Protein AF-A0A376RFW2-F1 (afdb_monomer_lite)

Foldseek 3Di:
DAWPDKDFDDPDPPDHGPDIDTDDDDDDDPVDDPVNVVCVVPDDD

pLDDT: mean 94.92, std 4.78, range [68.06, 98.0]

Sequence (45 aa):
MQIANIQAGTGSNNVIPGELFVQFNFRFSTELTDEMIKAQVLAPA

Secondary structure (DSSP, 8-state):
-EEEEEEESSS-TTS--S-EEEEEE----TT--HHHHHHHHHS--

Structure (mmCIF, N/CA/C/O backbone):
data_AF-A0A376RFW2-F1
#
_entry.id   AF-A0A376RFW2-F1
#
loop_
_atom_site.group_PDB
_atom_site.id
_atom_site.type_symbol
_atom_site.label_atom_id
_atom_site.label_alt_id
_atom_site.label_comp_id
_atom_site.label_asym_id
_atom_site.label_entity_id
_atom_site.label_seq_id
_atom_site.pdbx_PDB_ins_code
_atom_site.Cartn_x
_atom_site.Cartn_y
_atom_site.Cartn_z
_atom_site.occupancy
_atom_site.B_iso_or_equiv
_atom_site.auth_seq_id
_atom_site.auth_comp_id
_atom_site.auth_asym_id
_atom_site.auth_atom_id
_atom_site.pdbx_PDB_model_num
ATOM 1 N N . MET A 1 1 ? -7.302 6.696 4.414 1.00 91.19 1 MET A N 1
ATOM 2 C CA . MET A 1 1 ? -6.011 6.344 3.784 1.00 91.19 1 MET A CA 1
ATOM 3 C C . MET A 1 1 ? -5.284 7.623 3.412 1.00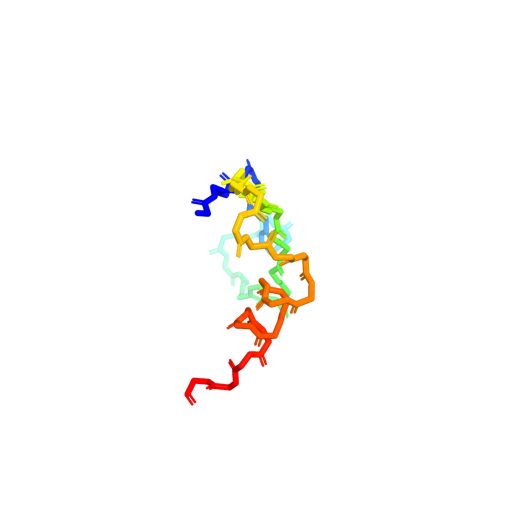 91.19 1 MET A C 1
ATOM 5 O O . MET A 1 1 ? -5.940 8.557 2.967 1.00 91.19 1 MET A O 1
ATOM 9 N N . GLN A 1 2 ? -3.969 7.679 3.594 1.00 97.50 2 GLN A N 1
ATOM 10 C CA . GLN A 1 2 ? -3.132 8.797 3.154 1.00 97.50 2 GLN A CA 1
ATOM 11 C C . GLN A 1 2 ? -1.956 8.253 2.345 1.00 97.50 2 GLN A C 1
ATOM 13 O O . GLN A 1 2 ? -1.259 7.370 2.833 1.00 97.50 2 GLN A O 1
ATOM 18 N N . ILE A 1 3 ? -1.730 8.757 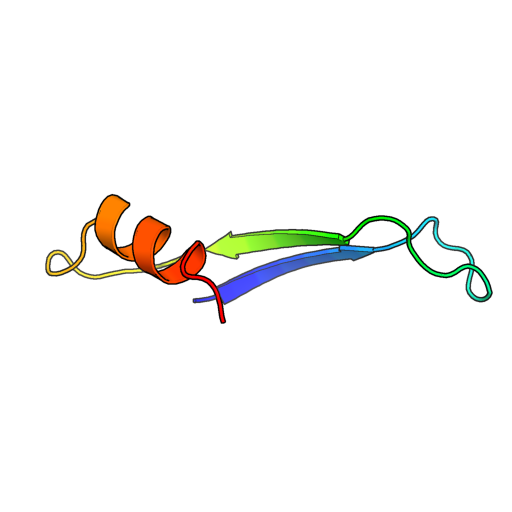1.131 1.00 97.12 3 ILE A N 1
ATOM 19 C CA . ILE A 1 3 ? -0.580 8.364 0.303 1.00 97.12 3 ILE A CA 1
ATOM 20 C C . ILE A 1 3 ? 0.589 9.280 0.659 1.00 97.12 3 ILE A C 1
ATOM 22 O O . ILE A 1 3 ? 0.472 10.497 0.547 1.00 97.12 3 ILE A O 1
ATOM 26 N N . ALA A 1 4 ? 1.693 8.692 1.112 1.00 97.12 4 ALA A N 1
ATOM 27 C CA . ALA A 1 4 ? 2.897 9.421 1.497 1.00 97.12 4 ALA A CA 1
ATOM 28 C C . ALA A 1 4 ? 3.863 9.568 0.316 1.00 97.12 4 ALA A C 1
ATOM 30 O O . ALA A 1 4 ? 4.442 10.634 0.119 1.00 97.12 4 ALA A O 1
ATOM 31 N N . ASN A 1 5 ? 4.016 8.514 -0.492 1.00 96.75 5 ASN A N 1
ATOM 32 C CA . ASN A 1 5 ? 4.910 8.509 -1.645 1.00 96.75 5 ASN A CA 1
ATOM 33 C C . ASN A 1 5 ? 4.316 7.695 -2.795 1.00 96.75 5 ASN A C 1
ATOM 35 O O . ASN A 1 5 ? 3.685 6.660 -2.581 1.00 96.75 5 ASN A O 1
ATOM 39 N N . ILE A 1 6 ? 4.579 8.152 -4.017 1.00 97.44 6 ILE A N 1
ATOM 40 C CA . ILE A 1 6 ? 4.275 7.442 -5.256 1.00 97.44 6 ILE A CA 1
ATOM 41 C C . ILE A 1 6 ? 5.436 7.643 -6.227 1.00 97.44 6 ILE A C 1
ATOM 43 O O . ILE A 1 6 ? 5.918 8.763 -6.399 1.00 97.44 6 ILE A O 1
ATOM 47 N N . GLN A 1 7 ? 5.932 6.556 -6.806 1.00 96.88 7 GLN A N 1
ATOM 48 C CA . GLN A 1 7 ? 7.082 6.553 -7.707 1.00 96.88 7 GLN A CA 1
ATOM 49 C C . GLN A 1 7 ? 6.814 5.569 -8.840 1.00 96.88 7 GLN A C 1
ATOM 51 O O . GLN A 1 7 ? 6.425 4.431 -8.591 1.00 96.88 7 GLN A O 1
ATOM 56 N N . ALA A 1 8 ? 7.020 6.005 -10.079 1.00 96.81 8 ALA A N 1
ATOM 57 C CA . ALA A 1 8 ? 6.821 5.175 -11.257 1.00 96.81 8 ALA A CA 1
ATOM 58 C C . ALA A 1 8 ? 7.879 5.487 -12.309 1.00 96.81 8 ALA A C 1
ATOM 60 O O . ALA A 1 8 ? 8.217 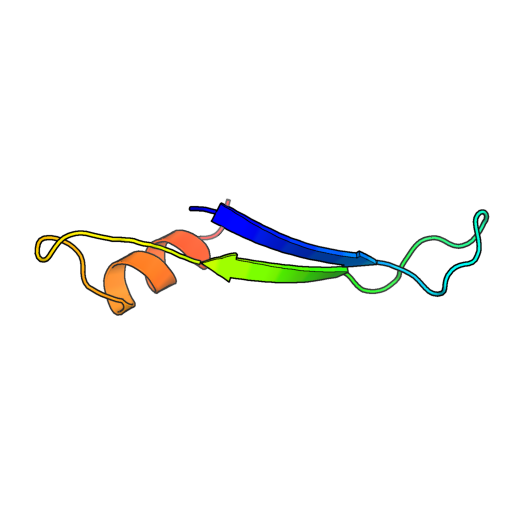6.650 -12.540 1.00 96.81 8 ALA A O 1
ATOM 61 N N . GLY A 1 9 ? 8.324 4.446 -13.000 1.00 92.12 9 GLY A N 1
ATOM 62 C CA . GLY A 1 9 ? 9.162 4.581 -14.182 1.00 92.12 9 GLY A CA 1
ATOM 63 C C . GLY A 1 9 ? 10.632 4.836 -13.883 1.00 92.12 9 GLY A C 1
ATOM 64 O O . GLY A 1 9 ? 11.091 4.831 -12.746 1.00 92.12 9 GLY A O 1
ATOM 65 N N . THR A 1 10 ? 11.381 5.036 -14.960 1.00 88.62 10 THR A N 1
ATOM 66 C CA . THR A 1 10 ? 12.847 5.131 -14.958 1.00 88.62 10 THR A CA 1
ATOM 67 C C . THR A 1 10 ? 13.356 6.575 -15.012 1.00 88.62 10 THR A C 1
ATOM 69 O O . THR A 1 10 ? 14.561 6.799 -15.082 1.00 88.62 10 THR A O 1
ATOM 72 N N . GLY A 1 11 ? 12.451 7.561 -15.024 1.00 88.12 11 GLY A N 1
ATOM 73 C CA . GLY A 1 11 ? 12.764 8.981 -15.230 1.00 88.12 11 GLY A CA 1
ATOM 74 C C . GLY A 1 11 ? 12.750 9.435 -16.696 1.00 88.12 11 GLY A C 1
ATOM 75 O O . GLY A 1 11 ? 12.860 10.631 -16.961 1.00 88.12 11 GLY A O 1
ATOM 76 N N . SER A 1 12 ? 12.570 8.522 -17.656 1.00 93.06 12 SER A N 1
ATOM 77 C CA . SER A 1 12 ? 12.359 8.866 -19.068 1.00 93.06 12 SER A CA 1
ATOM 78 C C . SER A 1 12 ? 10.911 9.295 -19.322 1.00 93.06 12 SER A C 1
ATOM 80 O O . SER A 1 12 ? 9.974 8.626 -18.898 1.00 93.06 12 SER A O 1
ATOM 82 N N . ASN A 1 13 ? 10.714 10.388 -20.060 1.00 92.75 13 ASN A N 1
ATOM 83 C CA . ASN A 1 13 ? 9.384 10.941 -20.358 1.00 92.75 13 ASN A CA 1
ATOM 84 C C . ASN A 1 13 ? 8.647 10.232 -21.512 1.00 92.75 13 ASN A C 1
ATOM 86 O O . ASN A 1 13 ? 7.506 10.572 -21.812 1.00 92.75 13 ASN A O 1
ATOM 90 N N . ASN A 1 14 ? 9.299 9.273 -22.168 1.00 94.56 14 ASN A N 1
ATOM 91 C CA . ASN A 1 14 ? 8.815 8.575 -23.358 1.00 94.56 14 ASN A CA 1
ATOM 92 C C . ASN A 1 14 ? 8.802 7.045 -23.201 1.00 94.56 14 ASN A C 1
ATOM 94 O O . ASN A 1 14 ? 8.688 6.326 -24.192 1.00 94.56 14 ASN A O 1
ATOM 98 N N . VAL A 1 15 ? 8.931 6.544 -21.973 1.00 95.25 15 VAL A N 1
ATOM 99 C CA . VAL A 1 15 ? 8.870 5.113 -21.659 1.00 95.25 15 VAL A CA 1
ATOM 100 C C . VAL A 1 15 ? 7.718 4.885 -20.692 1.00 95.25 15 VAL A C 1
ATOM 102 O O . VAL A 1 15 ? 7.616 5.567 -19.674 1.00 95.25 15 VAL A O 1
ATOM 105 N N . ILE A 1 16 ? 6.852 3.920 -21.004 1.00 95.25 16 ILE A N 1
ATOM 106 C CA . ILE A 1 16 ? 5.780 3.514 -20.093 1.00 95.25 16 ILE A CA 1
ATOM 107 C C . ILE A 1 16 ? 6.416 2.783 -18.898 1.00 95.25 16 ILE A C 1
ATOM 109 O O . ILE A 1 16 ? 7.174 1.834 -19.112 1.00 95.25 16 ILE A O 1
ATOM 113 N N . PRO A 1 17 ? 6.130 3.191 -17.649 1.00 95.88 17 PRO A N 1
ATOM 114 C CA . PRO A 1 17 ? 6.594 2.482 -16.462 1.00 95.88 17 PRO A CA 1
ATOM 115 C C . PRO A 1 17 ? 6.140 1.017 -16.436 1.00 95.88 17 PRO A C 1
ATOM 117 O O . PRO A 1 17 ? 4.955 0.739 -16.595 1.00 95.88 17 PRO A O 1
ATOM 120 N N . GLY A 1 18 ? 7.069 0.089 -16.188 1.00 96.06 18 GLY A N 1
ATOM 121 C CA . GLY A 1 18 ? 6.741 -1.326 -15.961 1.00 96.06 18 GLY A CA 1
ATOM 122 C C . GLY A 1 18 ? 6.268 -1.626 -14.535 1.00 96.06 18 GLY A C 1
ATOM 123 O O . GLY A 1 18 ? 5.604 -2.631 -14.307 1.00 96.06 18 GLY A O 1
ATOM 124 N N . GLU A 1 19 ? 6.588 -0.744 -13.586 1.00 96.00 19 GLU A N 1
ATOM 125 C CA . GLU A 1 19 ? 6.268 -0.894 -12.167 1.00 96.00 19 GLU A CA 1
ATOM 126 C C . GLU A 1 19 ? 5.845 0.448 -11.556 1.00 96.00 19 GLU A C 1
ATOM 128 O O . GLU A 1 19 ? 6.262 1.527 -12.001 1.00 96.00 19 GLU A O 1
ATOM 133 N N . LEU A 1 20 ? 5.022 0.361 -10.511 1.00 96.44 20 LEU A N 1
ATOM 134 C CA . LEU A 1 20 ? 4.557 1.481 -9.703 1.00 96.44 20 LEU A CA 1
ATOM 135 C C . LEU A 1 20 ? 4.761 1.136 -8.231 1.00 96.44 20 LEU A C 1
ATOM 137 O O . LEU A 1 20 ? 4.205 0.163 -7.724 1.00 96.44 20 LEU A O 1
ATOM 141 N N . PHE A 1 21 ? 5.515 1.972 -7.534 1.00 97.31 21 PHE A N 1
ATOM 142 C CA . PHE A 1 21 ? 5.714 1.871 -6.102 1.00 97.31 21 PHE A CA 1
ATOM 143 C C . PHE A 1 21 ? 4.854 2.907 -5.375 1.00 97.31 21 PHE A C 1
ATOM 145 O O . PHE A 1 21 ? 4.889 4.099 -5.693 1.00 97.31 21 PHE A O 1
ATOM 152 N N . VAL A 1 22 ? 4.091 2.458 -4.376 1.00 97.56 22 VAL A N 1
ATOM 153 C CA . VAL A 1 22 ? 3.217 3.317 -3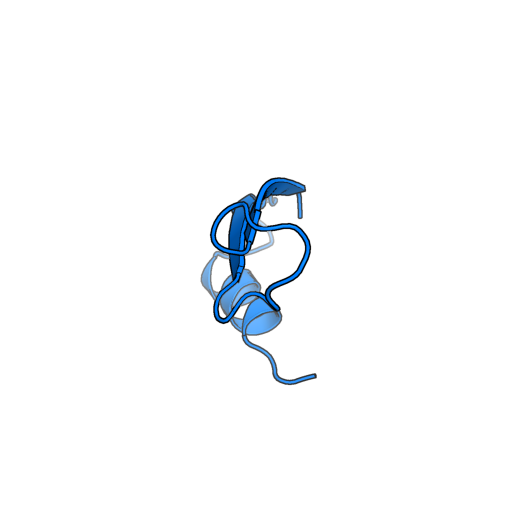.568 1.00 97.56 22 VAL A CA 1
ATOM 154 C C . VAL A 1 22 ? 3.441 3.026 -2.088 1.00 97.56 22 VAL A C 1
ATOM 156 O O . VAL A 1 22 ? 3.338 1.882 -1.655 1.00 97.56 22 VAL A O 1
ATOM 159 N N . GLN A 1 23 ? 3.687 4.072 -1.299 1.00 9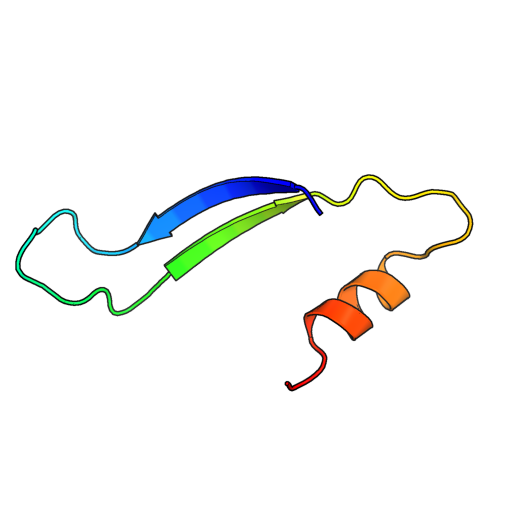8.00 23 GLN A N 1
ATOM 160 C CA . GLN A 1 23 ? 3.612 4.017 0.161 1.00 98.00 23 GLN A CA 1
ATOM 161 C C . GLN A 1 23 ? 2.412 4.820 0.642 1.00 98.00 23 GLN A C 1
ATOM 163 O O . GLN A 1 23 ? 2.268 6.007 0.337 1.00 98.00 23 GLN A O 1
ATOM 168 N N . PHE A 1 24 ? 1.573 4.185 1.450 1.00 97.56 24 PHE A N 1
ATOM 169 C CA . PHE A 1 24 ? 0.442 4.824 2.104 1.00 97.56 24 PHE A CA 1
ATOM 170 C C . PHE A 1 24 ? 0.351 4.395 3.565 1.00 97.56 24 PHE A C 1
ATOM 172 O O . PHE A 1 24 ? 0.904 3.381 3.986 1.00 97.56 24 PHE A O 1
ATOM 179 N N . ASN A 1 25 ? -0.372 5.189 4.342 1.00 96.75 25 ASN A N 1
ATOM 180 C CA . ASN A 1 25 ? -0.613 4.956 5.749 1.00 96.75 25 ASN A CA 1
ATOM 181 C C . ASN A 1 25 ? -2.113 4.998 6.063 1.00 96.75 25 ASN A C 1
ATOM 183 O O . ASN A 1 25 ? -2.882 5.798 5.510 1.00 96.75 25 ASN A O 1
ATOM 187 N N . PHE A 1 26 ? -2.515 4.138 6.993 1.00 96.56 26 PHE A N 1
ATOM 188 C CA . PHE A 1 26 ? -3.802 4.213 7.660 1.00 96.56 26 PHE A CA 1
ATOM 189 C C . PHE A 1 26 ? -3.581 4.685 9.093 1.00 96.56 26 PHE A C 1
ATOM 191 O O . PHE A 1 26 ? -2.894 4.031 9.872 1.00 96.56 26 PHE A O 1
ATOM 198 N N . ARG A 1 27 ? -4.218 5.801 9.443 1.00 96.44 27 ARG A N 1
ATOM 199 C CA . ARG A 1 27 ? -4.545 6.117 10.832 1.00 96.44 27 ARG A CA 1
ATOM 200 C C . ARG A 1 27 ? -5.973 5.644 11.058 1.00 96.44 27 ARG A C 1
ATOM 202 O O . ARG A 1 27 ? -6.871 6.123 10.365 1.00 96.44 27 ARG A O 1
ATOM 209 N N . PHE A 1 28 ? -6.155 4.677 11.949 1.00 96.56 28 PHE A N 1
ATOM 210 C CA . PHE A 1 28 ? -7.441 4.034 12.208 1.00 96.56 28 PHE A CA 1
ATOM 211 C C . PHE A 1 28 ? -7.720 3.950 13.711 1.00 96.56 28 PHE A C 1
ATOM 213 O O . PHE A 1 28 ? -6.795 4.001 14.522 1.00 96.56 28 PHE A O 1
ATOM 220 N N . SER A 1 29 ? -9.005 3.908 14.070 1.00 96.31 29 SER A N 1
ATOM 221 C CA . SER A 1 29 ? -9.468 3.775 15.454 1.00 96.31 29 SER A CA 1
ATOM 222 C C . SER A 1 29 ? -9.351 2.327 15.939 1.00 96.31 29 SER A C 1
ATOM 224 O O . SER A 1 29 ? -9.109 1.416 15.154 1.00 96.31 29 SER A O 1
ATOM 226 N N . THR A 1 30 ? -9.590 2.098 17.230 1.00 96.06 30 THR A N 1
ATOM 227 C CA . THR A 1 30 ? -9.607 0.755 17.841 1.00 96.06 30 THR A CA 1
ATOM 228 C C . THR A 1 30 ? -10.735 -0.150 17.340 1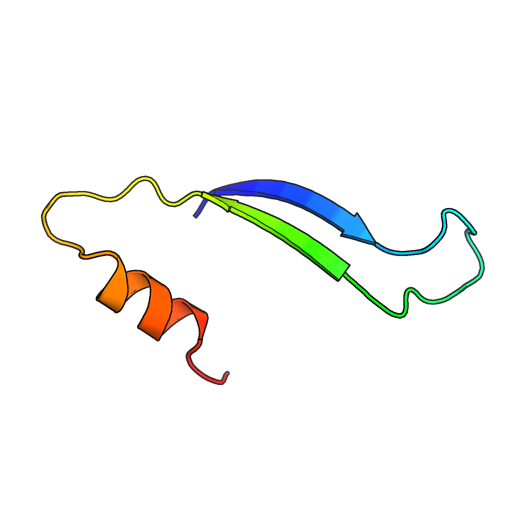.00 96.06 30 THR A C 1
ATOM 230 O O . THR A 1 30 ? -10.758 -1.328 17.673 1.00 96.06 30 THR A O 1
ATOM 233 N N . GLU A 1 31 ? -11.685 0.388 16.574 1.00 97.25 31 GLU A N 1
ATOM 234 C CA . GLU A 1 31 ? -12.782 -0.376 15.965 1.00 97.25 31 GLU A CA 1
ATOM 235 C C . GLU A 1 31 ? -12.335 -1.158 14.721 1.00 97.25 31 GLU A C 1
ATOM 237 O O . GLU A 1 31 ? -13.064 -2.021 14.239 1.00 97.25 31 GLU A O 1
ATOM 242 N N . LEU A 1 32 ? -11.144 -0.862 14.190 1.00 96.62 32 LEU A N 1
ATOM 243 C CA . LEU A 1 32 ? -10.565 -1.535 13.033 1.00 96.62 32 LEU A CA 1
ATOM 244 C C . LEU A 1 32 ? -9.302 -2.295 13.440 1.00 96.62 32 LEU A C 1
ATOM 246 O O . LEU A 1 32 ? -8.503 -1.803 14.235 1.00 96.62 32 LEU A O 1
ATOM 250 N N . THR A 1 33 ? -9.098 -3.473 12.848 1.00 97.25 33 THR A N 1
ATOM 251 C CA . THR A 1 33 ? -7.833 -4.220 12.943 1.00 97.25 33 THR A CA 1
ATOM 252 C C . THR A 1 33 ? -7.032 -4.091 11.651 1.00 97.25 33 THR A C 1
ATOM 254 O O . THR A 1 33 ? -7.571 -3.743 10.592 1.00 97.25 33 THR A O 1
ATOM 257 N N . ASP A 1 34 ? -5.730 -4.373 11.707 1.00 96.12 34 ASP A N 1
ATOM 258 C CA . ASP A 1 34 ? -4.896 -4.339 10.511 1.00 96.12 34 ASP A CA 1
ATOM 259 C C . ASP A 1 34 ? -5.263 -5.450 9.516 1.00 96.12 34 ASP A C 1
ATOM 261 O O . ASP A 1 34 ? -5.155 -5.226 8.310 1.00 96.12 34 ASP A O 1
ATOM 265 N N . GLU A 1 35 ? -5.765 -6.603 9.970 1.00 97.38 35 GLU A N 1
ATOM 266 C CA . GLU A 1 35 ? -6.263 -7.653 9.075 1.00 97.38 35 GLU A CA 1
ATOM 267 C C . GLU A 1 35 ? -7.487 -7.195 8.284 1.00 97.38 35 GLU A C 1
ATOM 269 O O . GLU A 1 35 ? -7.542 -7.422 7.076 1.00 97.38 35 GLU A O 1
ATOM 274 N N . MET A 1 36 ? -8.437 -6.504 8.926 1.00 97.25 36 MET A N 1
ATOM 275 C CA . MET A 1 36 ? -9.620 -5.958 8.247 1.00 97.25 36 MET A CA 1
ATOM 276 C C . MET A 1 36 ? -9.219 -4.957 7.162 1.00 97.25 36 MET A C 1
ATOM 278 O O . MET A 1 36 ? -9.726 -5.000 6.040 1.00 97.25 36 MET A O 1
ATOM 282 N N . ILE A 1 37 ? -8.268 -4.076 7.482 1.00 96.75 37 ILE A N 1
ATOM 283 C CA . ILE A 1 37 ? -7.754 -3.080 6.540 1.00 96.75 37 ILE A CA 1
ATOM 284 C C . ILE A 1 37 ? -7.047 -3.769 5.367 1.00 96.75 37 ILE A C 1
ATOM 286 O O . ILE A 1 37 ? -7.321 -3.438 4.215 1.00 96.75 37 ILE A O 1
ATOM 290 N N . LYS A 1 38 ? -6.178 -4.754 5.629 1.00 96.06 38 LYS A N 1
ATOM 291 C CA . LYS A 1 38 ? -5.485 -5.519 4.577 1.00 96.06 38 LYS A CA 1
ATOM 292 C C . LYS A 1 38 ? -6.465 -6.273 3.684 1.00 96.06 38 LYS A C 1
ATOM 294 O O . LYS A 1 38 ? -6.303 -6.241 2.468 1.00 96.06 38 LYS A O 1
ATOM 299 N N . ALA A 1 39 ? -7.484 -6.908 4.263 1.00 97.00 39 ALA A N 1
ATOM 300 C CA . ALA A 1 39 ? -8.503 -7.631 3.510 1.00 97.00 39 ALA A CA 1
ATOM 301 C C . ALA A 1 39 ? -9.249 -6.703 2.544 1.00 97.00 39 ALA A C 1
ATOM 303 O O . ALA A 1 39 ? -9.402 -7.039 1.374 1.00 97.00 39 ALA A O 1
ATOM 304 N N . GLN A 1 40 ? -9.639 -5.509 2.999 1.00 95.50 40 GLN A N 1
ATOM 305 C CA . GLN A 1 40 ? -10.303 -4.524 2.146 1.00 95.50 40 GLN A CA 1
ATOM 306 C C . GLN A 1 40 ? -9.386 -3.984 1.038 1.00 95.50 40 GLN A C 1
ATOM 308 O O . GLN A 1 40 ? -9.856 -3.710 -0.061 1.00 95.50 40 GLN A O 1
ATOM 313 N N . VAL A 1 41 ? -8.089 -3.818 1.316 1.00 95.50 41 VAL A N 1
ATOM 314 C CA . VAL A 1 41 ? -7.102 -3.333 0.334 1.00 95.50 41 VAL A CA 1
ATOM 315 C C . VAL A 1 41 ? -6.792 -4.384 -0.734 1.00 95.50 41 VAL A C 1
ATOM 317 O O . VAL A 1 41 ? -6.581 -4.033 -1.890 1.00 95.50 41 VAL A O 1
ATOM 320 N N . LEU A 1 42 ? -6.752 -5.661 -0.355 1.00 95.56 42 LEU A N 1
ATOM 321 C CA . LEU A 1 42 ? -6.468 -6.782 -1.256 1.00 95.56 42 LEU A CA 1
ATOM 322 C C . LEU A 1 42 ? -7.722 -7.324 -1.953 1.00 95.56 42 LEU A C 1
ATOM 324 O O . LEU A 1 42 ? -7.611 -8.232 -2.778 1.00 95.56 42 LEU A O 1
ATOM 328 N N . ALA A 1 43 ? -8.903 -6.803 -1.614 1.00 94.50 43 ALA A N 1
ATOM 329 C CA . ALA A 1 43 ? -10.146 -7.209 -2.241 1.00 94.50 43 ALA A CA 1
ATOM 330 C C . ALA A 1 43 ? -10.091 -6.911 -3.753 1.00 94.50 43 ALA A C 1
ATOM 332 O O . ALA A 1 43 ? -9.736 -5.793 -4.140 1.00 94.50 43 ALA A O 1
ATOM 333 N N . PRO A 1 44 ? -10.424 -7.886 -4.618 1.00 86.38 44 PRO A N 1
ATOM 334 C CA . PRO A 1 44 ? -10.508 -7.644 -6.050 1.00 86.38 44 PRO A CA 1
ATOM 335 C C . PRO A 1 44 ? -11.620 -6.628 -6.343 1.00 86.38 44 PRO A C 1
ATOM 337 O O . PRO A 1 44 ? -12.672 -6.658 -5.700 1.00 86.38 44 PRO A O 1
ATOM 340 N N . ALA A 1 45 ? -11.349 -5.727 -7.288 1.00 68.06 45 ALA A N 1
ATOM 341 C CA . ALA A 1 45 ? -12.314 -4.749 -7.787 1.00 68.06 45 ALA A CA 1
ATOM 342 C C . ALA A 1 45 ? -13.390 -5.400 -8.666 1.00 68.06 45 ALA A C 1
ATOM 344 O O . ALA A 1 45 ? -13.053 -6.370 -9.387 1.00 68.06 45 ALA A O 1
#

Organism: Escherichia coli (NCBI:txid562)

InterPro domains:
  IPR011650 Peptidase M20, dimerisation domain [PF07687] (1-41)
  IPR036264 Bacterial exopeptidase dimerisation domain [SSF55031] (2-42)

Radius of gyration: 14.75 Å; chains: 1; bounding box: 26×19×41 Å